Protein AF-A0A5E9AJZ8-F1 (afdb_monomer)

Mean predicted aligned error: 14.38 Å

Foldseek 3Di:
DVVVVVVVVVVCVVDVVVVVVVVVVVVVVVVLCVVVVVVVLVVLVVVLVVQLVVLVVQVVVDDPDVVNVVVSVVSVVVSVVPRQLLVVVVVLVVQLVVLPVPDDPQRSQQRHFDDDPVCNSCSRVDRCVPDDTDGHDRDDPPPPPPPVDPPDDDD

Radius of gyration: 25.78 Å; Cα contacts (8 Å, |Δi|>4): 78; chains: 1; bounding box: 56×66×60 Å

pLDDT: mean 74.75, std 10.13, range [48.97, 92.31]

Structure (mmCIF, N/CA/C/O backbone):
data_AF-A0A5E9AJZ8-F1
#
_entry.id   AF-A0A5E9AJZ8-F1
#
loop_
_atom_site.group_PDB
_atom_site.id
_atom_site.type_symbol
_atom_site.label_atom_id
_atom_site.label_alt_id
_atom_site.label_comp_id
_atom_site.label_asym_id
_atom_site.label_entity_id
_atom_site.label_seq_id
_atom_site.pdbx_PDB_ins_code
_atom_site.Cartn_x
_atom_site.Cartn_y
_atom_site.Cartn_z
_atom_site.occupancy
_atom_site.B_iso_or_equiv
_atom_site.auth_seq_id
_atom_site.auth_comp_id
_atom_site.auth_asym_id
_atom_site.auth_atom_id
_atom_site.pdbx_PDB_model_num
ATOM 1 N N . MET A 1 1 ? 2.459 9.858 -29.210 1.00 48.97 1 MET A N 1
ATOM 2 C CA . MET A 1 1 ? 3.413 8.727 -29.115 1.00 48.97 1 MET A CA 1
ATOM 3 C C . MET A 1 1 ? 4.423 8.663 -30.262 1.00 48.97 1 MET A C 1
ATOM 5 O O . ME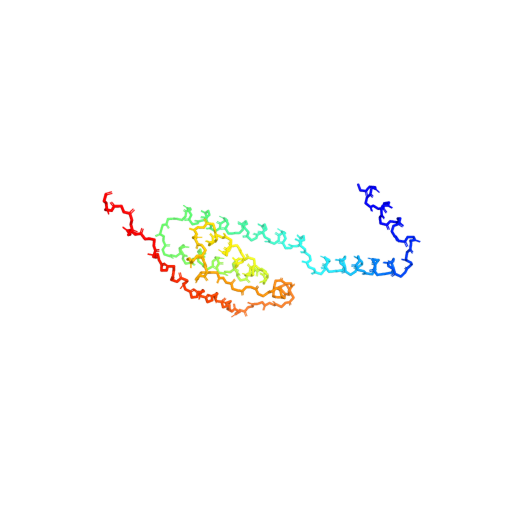T A 1 1 ? 5.521 8.197 -30.010 1.00 48.97 1 MET A O 1
ATOM 9 N N . PHE A 1 2 ? 4.128 9.174 -31.466 1.00 50.94 2 PHE A N 1
ATOM 10 C CA . PHE A 1 2 ? 5.022 9.042 -32.630 1.00 50.94 2 PHE A CA 1
ATOM 11 C C . PHE A 1 2 ? 6.423 9.666 -32.486 1.00 50.94 2 PHE A C 1
ATOM 13 O O . PHE A 1 2 ? 7.384 9.054 -32.942 1.00 50.94 2 PHE A O 1
ATOM 20 N N . LEU A 1 3 ? 6.563 10.808 -31.794 1.00 62.97 3 LEU A N 1
ATOM 21 C CA . LEU A 1 3 ? 7.865 11.477 -31.612 1.00 62.97 3 LEU A CA 1
ATOM 22 C C . LEU A 1 3 ? 8.868 10.667 -30.767 1.00 62.97 3 LEU A C 1
ATOM 24 O O . LEU A 1 3 ? 10.071 10.731 -31.005 1.00 62.97 3 LEU A O 1
ATOM 28 N N . GLY A 1 4 ? 8.382 9.904 -29.781 1.00 65.00 4 GLY A N 1
ATOM 29 C CA . GLY A 1 4 ? 9.244 9.107 -28.901 1.00 65.00 4 GLY A CA 1
ATOM 30 C C . GLY A 1 4 ? 9.782 7.859 -29.599 1.00 65.00 4 GLY A C 1
ATOM 31 O O . GLY A 1 4 ? 10.963 7.542 -29.495 1.00 65.00 4 GLY A O 1
ATOM 32 N N . THR A 1 5 ? 8.930 7.190 -30.378 1.00 70.12 5 THR A N 1
ATOM 33 C CA . THR A 1 5 ? 9.305 6.010 -31.170 1.00 70.12 5 THR A CA 1
ATOM 34 C C . THR A 1 5 ? 10.290 6.336 -32.290 1.00 70.12 5 THR A C 1
ATOM 36 O O . THR A 1 5 ? 11.209 5.556 -32.522 1.00 70.12 5 THR A O 1
ATOM 39 N N . SER A 1 6 ? 10.165 7.493 -32.953 1.00 71.25 6 SER A N 1
ATOM 40 C CA . SER A 1 6 ? 11.102 7.901 -34.010 1.00 71.25 6 SER A CA 1
ATOM 41 C C . SER A 1 6 ? 12.478 8.299 -33.464 1.00 71.25 6 SER A C 1
ATOM 43 O O . SER A 1 6 ? 13.490 7.975 -34.078 1.00 71.25 6 SER A O 1
ATOM 45 N N . ALA A 1 7 ? 12.536 8.947 -32.295 1.00 71.56 7 ALA A N 1
ATOM 46 C CA . ALA A 1 7 ? 13.800 9.294 -31.640 1.00 71.56 7 ALA A CA 1
ATOM 47 C C . ALA A 1 7 ? 14.554 8.046 -31.143 1.00 71.56 7 ALA A C 1
ATOM 49 O O . ALA A 1 7 ? 15.763 7.931 -31.343 1.00 71.56 7 ALA A O 1
ATOM 50 N N . ALA A 1 8 ? 13.832 7.078 -30.568 1.00 65.81 8 ALA A N 1
ATOM 51 C CA . ALA A 1 8 ? 14.406 5.797 -30.162 1.00 65.81 8 ALA A CA 1
ATOM 52 C C . ALA A 1 8 ? 14.927 4.993 -31.366 1.00 65.81 8 ALA A C 1
ATOM 54 O O . ALA A 1 8 ? 16.029 4.454 -31.307 1.00 65.81 8 ALA A O 1
ATOM 55 N N . ALA A 1 9 ? 14.180 4.965 -32.477 1.00 68.12 9 ALA A N 1
ATOM 56 C CA . ALA A 1 9 ? 14.606 4.307 -33.714 1.00 68.12 9 ALA A CA 1
ATOM 57 C C . ALA A 1 9 ? 15.863 4.956 -34.327 1.00 68.12 9 ALA A C 1
ATOM 59 O O . ALA A 1 9 ? 16.757 4.247 -34.789 1.00 68.12 9 ALA A O 1
ATOM 60 N N . ALA A 1 10 ? 15.968 6.289 -34.280 1.00 70.38 10 ALA A N 1
ATOM 61 C CA . ALA A 1 10 ? 17.146 7.013 -34.754 1.00 70.38 10 ALA A CA 1
ATOM 62 C C . ALA A 1 10 ? 18.396 6.703 -33.909 1.00 70.38 10 ALA A C 1
ATOM 64 O O . ALA A 1 10 ? 19.448 6.405 -34.471 1.00 70.38 10 ALA A O 1
ATOM 65 N N . MET A 1 11 ? 18.281 6.681 -32.575 1.00 65.94 11 MET A N 1
ATOM 66 C CA . MET A 1 11 ? 19.389 6.299 -31.684 1.00 65.94 11 MET A CA 1
ATOM 67 C C . MET A 1 11 ? 19.814 4.833 -31.851 1.00 65.94 11 MET A C 1
ATOM 69 O O . MET A 1 11 ? 21.006 4.536 -31.814 1.00 65.94 11 MET A O 1
ATOM 73 N N . LEU A 1 12 ? 18.860 3.926 -32.088 1.00 66.31 12 LEU A N 1
ATOM 74 C CA . LEU A 1 12 ? 19.132 2.504 -32.326 1.00 66.31 12 LEU A CA 1
ATOM 75 C C . LEU A 1 12 ? 19.982 2.253 -33.580 1.00 66.31 12 LEU A C 1
ATOM 77 O O . LEU A 1 12 ? 20.747 1.294 -33.621 1.00 66.31 12 LEU A O 1
ATOM 81 N N . SER A 1 13 ? 19.849 3.108 -34.597 1.00 67.94 13 SER A N 1
ATOM 82 C CA . SER A 1 13 ? 20.565 2.957 -35.870 1.00 67.94 13 SER A CA 1
ATOM 83 C C . SER A 1 13 ? 22.063 3.275 -35.785 1.00 67.94 13 SER A C 1
ATOM 85 O O . SER A 1 13 ? 22.824 2.846 -36.648 1.00 67.94 13 SER A O 1
ATOM 87 N N . TRP A 1 14 ? 22.494 4.007 -34.752 1.00 66.94 14 TRP A N 1
ATOM 88 C CA . TRP A 1 14 ? 23.885 4.440 -34.587 1.00 66.94 14 TRP A CA 1
ATOM 89 C C . TRP A 1 14 ? 24.749 3.453 -33.796 1.00 66.94 14 TRP A C 1
ATOM 91 O O . TRP A 1 14 ? 25.965 3.449 -33.967 1.00 66.94 14 TRP A O 1
ATOM 101 N N . VAL A 1 15 ? 24.151 2.611 -32.944 1.00 70.81 15 VAL A N 1
ATOM 102 C CA . VAL A 1 15 ? 24.878 1.619 -32.135 1.00 70.81 15 VAL A CA 1
ATOM 103 C C . VAL A 1 15 ? 24.045 0.329 -32.037 1.00 70.81 15 VAL A C 1
ATOM 105 O O . VAL A 1 15 ? 23.125 0.263 -31.217 1.00 70.81 15 VAL A O 1
ATOM 108 N N . PRO A 1 16 ? 24.359 -0.712 -32.835 1.00 68.38 16 PRO A N 1
ATOM 109 C CA . PRO A 1 16 ? 23.582 -1.955 -32.883 1.00 68.38 16 PRO A CA 1
ATOM 110 C C . PRO A 1 16 ? 23.479 -2.669 -31.528 1.00 68.38 16 PRO A C 1
ATOM 112 O O . PRO A 1 16 ? 22.429 -3.210 -31.188 1.00 68.38 16 PRO A O 1
ATOM 115 N N . ASP A 1 17 ? 24.531 -2.615 -30.709 1.00 73.69 17 ASP A N 1
ATOM 116 C CA . ASP A 1 17 ? 24.545 -3.246 -29.381 1.00 73.69 17 ASP A CA 1
ATOM 117 C C . ASP A 1 17 ? 23.587 -2.571 -28.389 1.00 73.69 17 ASP A C 1
ATOM 119 O O . ASP A 1 17 ? 23.022 -3.216 -27.502 1.00 73.69 17 ASP A O 1
ATOM 123 N N . LEU A 1 18 ? 23.343 -1.270 -28.559 1.00 73.19 18 LEU A N 1
ATOM 124 C CA . LEU A 1 18 ? 22.441 -0.495 -27.707 1.00 73.19 18 LEU A CA 1
ATOM 125 C C . LEU A 1 18 ? 20.977 -0.877 -27.975 1.00 73.19 18 LEU A C 1
ATOM 127 O O . LEU A 1 18 ? 20.157 -0.873 -27.055 1.00 73.19 18 LEU A O 1
ATOM 131 N N . ALA A 1 19 ? 20.668 -1.298 -29.207 1.00 73.38 19 ALA A N 1
ATOM 132 C CA . ALA A 1 19 ? 19.364 -1.828 -29.596 1.00 73.38 19 ALA A CA 1
ATOM 133 C C . ALA A 1 19 ? 18.987 -3.076 -28.797 1.00 73.38 19 ALA A C 1
ATOM 135 O O . ALA A 1 19 ? 17.889 -3.157 -28.246 1.00 73.38 19 ALA A O 1
ATOM 136 N N . VAL A 1 20 ? 19.914 -4.033 -28.701 1.00 78.38 20 VAL A N 1
ATOM 137 C CA . VAL A 1 20 ? 19.691 -5.300 -27.994 1.00 78.38 20 VAL A CA 1
ATOM 138 C C . VAL A 1 20 ? 19.461 -5.045 -26.506 1.00 78.38 20 VAL A C 1
ATOM 140 O O . VAL A 1 20 ? 18.537 -5.615 -25.920 1.00 78.38 20 VAL A O 1
ATOM 143 N N . TRP A 1 21 ? 20.232 -4.134 -25.906 1.00 79.62 21 TRP A N 1
ATOM 144 C CA . TRP A 1 21 ? 20.062 -3.743 -24.507 1.00 79.62 21 TRP A CA 1
ATOM 145 C C . TRP A 1 21 ? 18.735 -3.032 -24.237 1.00 79.62 21 TRP A C 1
ATOM 147 O O . TRP A 1 21 ? 18.059 -3.377 -23.271 1.00 79.62 21 TRP A O 1
ATOM 157 N N . LEU A 1 22 ? 18.321 -2.090 -25.088 1.00 79.50 22 LEU A N 1
ATOM 158 C CA . LEU A 1 22 ? 17.043 -1.382 -24.950 1.00 79.50 22 LEU A CA 1
ATOM 159 C C . LEU A 1 22 ? 15.844 -2.320 -25.094 1.00 79.50 22 LEU A C 1
ATOM 161 O O . LEU A 1 22 ? 14.925 -2.271 -24.276 1.00 79.50 22 LEU A O 1
ATOM 165 N N . VAL A 1 23 ? 15.862 -3.202 -26.097 1.00 81.31 23 VAL A N 1
ATOM 166 C CA . VAL A 1 23 ? 14.791 -4.185 -26.305 1.00 81.31 23 VAL A CA 1
ATOM 167 C C . VAL A 1 23 ? 14.716 -5.131 -25.110 1.00 81.31 23 VAL A C 1
ATOM 169 O O . VAL A 1 23 ? 13.639 -5.298 -24.538 1.00 81.31 23 VAL A O 1
ATOM 172 N N . SER A 1 24 ? 15.856 -5.660 -24.659 1.00 78.62 24 SER A N 1
ATOM 173 C CA . SER A 1 24 ? 15.919 -6.557 -23.498 1.00 78.62 24 SER A CA 1
ATOM 174 C C . SER A 1 24 ? 15.460 -5.870 -22.209 1.00 78.62 24 SER A C 1
ATOM 176 O O . SER A 1 24 ? 14.668 -6.436 -21.458 1.00 78.62 24 SER A O 1
ATOM 178 N N . ALA A 1 25 ? 15.885 -4.626 -21.968 1.00 82.06 25 ALA A N 1
ATOM 179 C CA . ALA A 1 25 ? 15.462 -3.839 -20.813 1.00 82.06 25 ALA A CA 1
ATOM 180 C C . ALA A 1 25 ? 13.958 -3.530 -20.848 1.00 82.06 25 ALA A C 1
ATOM 182 O O . ALA A 1 25 ? 13.287 -3.642 -19.824 1.00 82.06 25 ALA A O 1
ATOM 183 N N . SER A 1 26 ? 13.408 -3.193 -22.019 1.00 83.69 26 SER A N 1
ATOM 184 C CA . SER A 1 26 ? 11.974 -2.930 -22.178 1.00 83.69 26 SER A CA 1
ATOM 185 C C . SER A 1 26 ? 11.124 -4.191 -21.974 1.00 83.69 26 SER A C 1
ATOM 187 O O . SER A 1 26 ? 10.090 -4.131 -21.310 1.00 83.69 26 SER A O 1
ATOM 189 N N . ALA A 1 27 ? 11.592 -5.347 -22.458 1.00 84.69 27 ALA A N 1
ATOM 190 C CA . ALA A 1 27 ? 10.937 -6.634 -22.251 1.00 84.69 27 ALA A CA 1
ATOM 191 C C . ALA A 1 27 ? 10.965 -7.043 -20.771 1.00 84.69 27 ALA A C 1
ATOM 193 O O . ALA A 1 27 ? 9.931 -7.414 -20.217 1.00 84.69 27 ALA A O 1
ATOM 194 N N . LEU A 1 28 ? 12.115 -6.897 -20.100 1.00 79.94 28 LEU A N 1
ATOM 195 C CA . LEU A 1 28 ? 12.237 -7.132 -18.658 1.00 79.94 28 LEU A CA 1
ATOM 196 C C . LEU A 1 28 ? 11.352 -6.184 -17.844 1.00 79.94 28 LEU A C 1
ATOM 198 O O . LEU A 1 28 ? 10.696 -6.628 -16.904 1.00 79.94 28 LEU A O 1
ATOM 202 N N . ALA A 1 29 ? 11.276 -4.904 -18.218 1.00 80.94 29 ALA A N 1
ATOM 203 C CA . ALA A 1 29 ? 10.373 -3.947 -17.585 1.00 80.94 29 ALA A CA 1
ATOM 204 C C . ALA A 1 29 ? 8.899 -4.350 -17.766 1.00 80.94 29 ALA A C 1
ATOM 206 O O . ALA A 1 29 ? 8.122 -4.261 -16.817 1.00 80.94 29 ALA A O 1
ATOM 207 N N . GLY A 1 30 ? 8.522 -4.852 -18.946 1.00 77.75 30 GLY A N 1
ATOM 208 C CA . GLY A 1 30 ? 7.186 -5.388 -19.214 1.00 77.75 30 GLY A CA 1
ATOM 209 C C . GLY A 1 30 ? 6.846 -6.604 -18.348 1.00 77.75 30 GLY A C 1
ATOM 210 O O . GLY A 1 30 ? 5.779 -6.642 -17.739 1.00 77.75 30 GLY A O 1
ATOM 211 N N . VAL A 1 31 ? 7.769 -7.563 -18.223 1.00 78.75 31 VAL A N 1
ATOM 212 C CA . VAL A 1 31 ? 7.607 -8.729 -17.335 1.00 78.75 31 VAL A CA 1
ATOM 213 C C . VAL A 1 31 ? 7.506 -8.291 -15.874 1.00 78.75 31 VAL A C 1
ATOM 215 O O . VAL A 1 31 ? 6.638 -8.771 -15.150 1.00 78.75 31 VAL A O 1
ATOM 218 N N . LEU A 1 32 ? 8.340 -7.340 -15.442 1.00 75.44 32 LEU A N 1
ATOM 219 C CA . LEU A 1 32 ? 8.302 -6.806 -14.082 1.00 75.44 32 LEU A CA 1
ATOM 220 C C . LEU A 1 32 ? 6.965 -6.115 -13.781 1.00 75.44 32 LEU A C 1
ATOM 222 O O . LEU A 1 32 ? 6.404 -6.323 -12.709 1.00 75.44 32 LEU A O 1
ATOM 226 N N . LEU A 1 33 ? 6.425 -5.340 -14.727 1.00 75.88 33 LEU A N 1
ATOM 227 C CA . LEU A 1 33 ? 5.096 -4.730 -14.615 1.00 75.88 33 LEU A CA 1
ATOM 228 C C . LEU A 1 33 ? 3.986 -5.783 -14.517 1.00 75.88 33 LEU A C 1
ATOM 230 O O . LEU A 1 33 ? 3.043 -5.589 -13.752 1.00 75.88 33 LEU A O 1
ATOM 234 N N . LEU A 1 34 ? 4.116 -6.896 -15.246 1.00 73.50 34 LEU A N 1
ATOM 235 C CA . LEU A 1 34 ? 3.170 -8.011 -15.189 1.00 73.50 34 LEU A CA 1
ATOM 236 C C . LEU A 1 34 ? 3.198 -8.709 -13.819 1.00 73.50 34 LEU A C 1
ATOM 238 O O . LEU A 1 34 ? 2.151 -8.988 -13.248 1.00 73.50 34 LEU A O 1
ATOM 242 N N . VAL A 1 35 ? 4.396 -8.954 -13.278 1.00 72.88 35 VAL A N 1
ATOM 243 C CA . VAL A 1 35 ? 4.599 -9.595 -11.965 1.00 72.88 35 VAL A CA 1
ATOM 244 C C . VAL A 1 35 ? 4.145 -8.692 -10.819 1.00 72.88 35 VAL A C 1
ATOM 246 O O . VAL A 1 35 ? 3.593 -9.174 -9.833 1.00 72.88 35 VAL A O 1
ATOM 249 N N . MET A 1 36 ? 4.371 -7.383 -10.932 1.00 68.75 36 MET A N 1
ATOM 250 C CA . MET A 1 36 ? 3.975 -6.420 -9.904 1.00 68.75 36 MET A CA 1
ATOM 251 C C . MET A 1 36 ? 2.472 -6.111 -9.901 1.00 68.75 36 MET A C 1
ATOM 253 O O . MET A 1 36 ? 2.016 -5.506 -8.934 1.00 68.75 36 MET A O 1
ATOM 257 N N . ASP A 1 37 ? 1.741 -6.495 -10.957 1.00 74.00 37 ASP A N 1
ATOM 258 C CA . ASP A 1 37 ? 0.303 -6.281 -11.188 1.00 74.00 37 ASP A CA 1
ATOM 259 C C . ASP A 1 37 ? -0.296 -5.066 -10.439 1.00 74.00 37 ASP A C 1
ATOM 261 O O . ASP A 1 37 ? -1.126 -5.198 -9.527 1.00 74.00 37 ASP A O 1
ATOM 265 N N . PRO A 1 38 ? 0.109 -3.836 -10.809 1.00 64.44 38 PRO A N 1
ATOM 266 C CA . PRO A 1 38 ? -0.418 -2.632 -10.174 1.00 64.44 38 PRO A CA 1
ATOM 267 C C . PRO A 1 38 ? -1.931 -2.470 -10.401 1.00 64.44 38 PRO A C 1
ATOM 269 O O . PRO A 1 38 ? -2.609 -1.807 -9.610 1.00 64.44 38 PRO A O 1
ATOM 272 N N . ALA A 1 39 ? -2.479 -3.079 -11.460 1.00 66.56 39 ALA A N 1
ATOM 273 C CA . ALA A 1 39 ? -3.904 -3.043 -11.768 1.00 66.56 39 ALA A CA 1
ATOM 274 C C . ALA A 1 39 ? -4.719 -3.909 -10.792 1.00 66.56 39 ALA A C 1
ATOM 276 O O . ALA A 1 39 ? -5.772 -3.464 -10.320 1.00 66.56 39 ALA A O 1
ATOM 277 N N . GLY A 1 40 ? -4.215 -5.095 -10.440 1.00 67.50 40 GLY A N 1
ATOM 278 C CA . GLY A 1 40 ? -4.752 -5.933 -9.367 1.00 67.50 40 GLY A CA 1
ATOM 279 C C . GLY A 1 40 ? -4.730 -5.211 -8.020 1.00 67.50 40 GLY A C 1
ATOM 280 O O . GLY A 1 40 ? -5.774 -5.048 -7.385 1.00 67.50 40 GLY A O 1
ATOM 281 N N . ALA A 1 41 ? -3.582 -4.633 -7.649 1.00 67.50 41 ALA A N 1
ATOM 282 C CA . ALA A 1 41 ? -3.433 -3.892 -6.394 1.00 67.50 41 ALA A CA 1
ATOM 283 C C . ALA A 1 41 ? -4.413 -2.705 -6.268 1.00 67.50 41 ALA A C 1
ATOM 285 O O . ALA A 1 41 ? -4.948 -2.435 -5.189 1.00 67.50 41 ALA A O 1
ATOM 286 N N . ALA A 1 42 ? -4.696 -2.003 -7.371 1.00 68.94 42 ALA A N 1
ATOM 287 C CA . ALA A 1 42 ? -5.664 -0.908 -7.387 1.00 68.94 42 ALA A CA 1
ATOM 288 C C . ALA A 1 42 ? -7.113 -1.383 -7.162 1.00 68.94 42 ALA A C 1
ATOM 290 O O . ALA A 1 42 ? -7.896 -0.685 -6.507 1.00 68.94 42 ALA A O 1
ATOM 291 N N . ARG A 1 43 ? -7.483 -2.561 -7.684 1.00 75.06 43 ARG A N 1
ATOM 292 C CA . ARG A 1 43 ? -8.806 -3.169 -7.452 1.00 75.06 43 ARG A CA 1
ATOM 293 C C . ARG A 1 43 ? -8.964 -3.603 -6.000 1.00 75.06 43 ARG A C 1
ATOM 295 O O . ARG A 1 43 ? -9.966 -3.245 -5.376 1.00 75.06 43 ARG A O 1
ATOM 302 N N . ASP A 1 44 ? -7.949 -4.256 -5.447 1.00 76.88 44 ASP A N 1
ATOM 303 C CA . ASP A 1 44 ? -7.939 -4.679 -4.046 1.00 76.88 44 ASP A CA 1
ATOM 304 C C . ASP A 1 44 ? -8.031 -3.482 -3.099 1.00 76.88 44 ASP A C 1
ATOM 306 O O . ASP A 1 44 ? -8.777 -3.510 -2.119 1.00 76.88 44 ASP A O 1
ATOM 310 N N . HIS A 1 45 ? -7.367 -2.370 -3.434 1.00 77.12 45 HIS A N 1
ATOM 311 C CA . HIS A 1 45 ? -7.460 -1.141 -2.650 1.00 77.12 45 HIS A CA 1
ATOM 312 C C . HIS A 1 45 ? -8.887 -0.570 -2.617 1.00 77.12 45 HIS A C 1
ATOM 314 O O . HIS A 1 45 ? -9.365 -0.146 -1.561 1.00 77.12 45 HIS A O 1
ATOM 320 N N . ARG A 1 46 ? -9.602 -0.572 -3.753 1.00 80.56 46 ARG A N 1
ATOM 321 C CA . ARG A 1 46 ? -11.007 -0.124 -3.799 1.00 80.56 46 ARG A CA 1
ATOM 322 C C . ARG A 1 46 ? -11.913 -1.043 -2.984 1.00 80.56 46 ARG A C 1
ATOM 324 O O . ARG A 1 46 ? -12.753 -0.543 -2.235 1.00 80.56 46 ARG A O 1
ATOM 331 N N . ALA A 1 47 ? -11.721 -2.357 -3.096 1.00 85.12 47 ALA A N 1
ATOM 332 C CA . ALA A 1 47 ? -12.491 -3.341 -2.341 1.00 85.12 47 ALA A CA 1
ATOM 333 C C . ALA A 1 47 ? -12.276 -3.185 -0.826 1.00 85.12 47 ALA A C 1
ATOM 335 O O . ALA A 1 47 ? -13.245 -3.126 -0.065 1.00 85.12 47 ALA A O 1
ATOM 336 N N . LEU A 1 48 ? -11.022 -3.027 -0.389 1.00 84.38 48 LEU A N 1
ATOM 337 C CA . LEU A 1 48 ? -10.671 -2.824 1.016 1.00 84.38 48 LEU A CA 1
ATOM 338 C C . LEU A 1 48 ? -11.277 -1.527 1.568 1.00 84.38 48 LEU A C 1
ATOM 340 O O . LEU A 1 48 ? -11.877 -1.523 2.645 1.00 84.38 48 LEU A O 1
ATOM 344 N N . ARG A 1 49 ? -11.176 -0.429 0.807 1.00 84.00 49 ARG A N 1
ATOM 345 C CA . ARG A 1 49 ? -11.749 0.867 1.190 1.00 84.00 49 ARG A CA 1
ATOM 346 C C . ARG A 1 49 ? -13.267 0.794 1.328 1.00 84.00 49 ARG A C 1
ATOM 348 O O . ARG A 1 49 ? -13.801 1.335 2.290 1.00 84.00 49 ARG A O 1
ATOM 355 N N . SER A 1 50 ? -13.951 0.117 0.407 1.00 90.00 50 SER A N 1
ATOM 356 C CA . SER A 1 50 ? -15.405 -0.067 0.469 1.00 90.00 50 SER A CA 1
ATOM 357 C C . SER A 1 50 ? -15.829 -0.835 1.727 1.00 90.00 50 SER A C 1
ATOM 359 O O . SER A 1 50 ? -16.682 -0.351 2.469 1.00 90.00 50 SER A O 1
ATOM 361 N N . ARG A 1 51 ? -15.167 -1.962 2.036 1.00 89.00 51 ARG A N 1
ATOM 362 C CA . ARG A 1 51 ? -15.437 -2.749 3.255 1.00 89.00 51 ARG A CA 1
ATOM 363 C C . ARG A 1 51 ? -15.238 -1.927 4.529 1.00 89.00 51 ARG A C 1
ATOM 365 O O . ARG A 1 51 ? -16.056 -1.992 5.441 1.00 89.00 51 ARG A O 1
ATOM 372 N N . LEU A 1 52 ? -14.177 -1.122 4.586 1.00 88.12 52 LEU A N 1
ATOM 373 C CA . LEU A 1 52 ? -13.886 -0.288 5.752 1.00 88.12 52 LEU A CA 1
ATOM 374 C C . LEU A 1 52 ? -14.926 0.826 5.951 1.00 88.12 52 LEU A C 1
ATOM 376 O O . LEU A 1 52 ? -15.296 1.119 7.086 1.00 88.12 52 LEU A O 1
ATOM 380 N N . GLN A 1 53 ? -15.422 1.419 4.863 1.00 90.69 53 GLN A N 1
ATOM 381 C CA . GLN A 1 53 ? -16.491 2.418 4.938 1.00 90.69 53 GLN A CA 1
ATOM 382 C C . GLN A 1 53 ? -17.829 1.801 5.356 1.00 90.69 53 GLN A C 1
ATOM 384 O O . GLN A 1 53 ? -18.532 2.410 6.150 1.00 90.69 53 GLN A O 1
ATOM 389 N N . MET A 1 54 ? -18.149 0.576 4.920 1.00 92.31 54 MET A N 1
ATOM 390 C CA . MET A 1 54 ? -19.333 -0.140 5.418 1.00 92.31 54 MET A CA 1
ATOM 391 C C . MET A 1 54 ? -19.265 -0.384 6.930 1.00 92.31 54 MET A C 1
ATOM 393 O O . MET A 1 54 ? -20.259 -0.200 7.622 1.00 92.31 54 MET A O 1
ATOM 397 N N . ILE A 1 55 ? -18.093 -0.750 7.464 1.00 91.88 55 ILE A N 1
ATOM 398 C CA . ILE A 1 55 ? -17.918 -0.919 8.916 1.00 91.88 55 ILE A CA 1
ATOM 399 C C . ILE A 1 55 ? -18.109 0.415 9.653 1.00 91.88 55 ILE A C 1
ATOM 4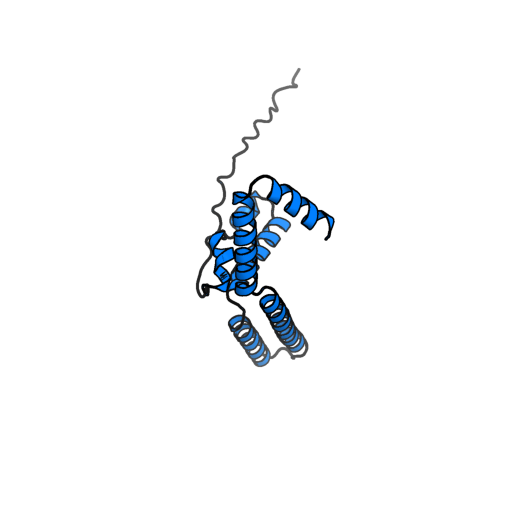01 O O . ILE A 1 55 ? -18.708 0.429 10.726 1.00 91.88 55 ILE A O 1
ATOM 405 N N . ARG A 1 56 ? -17.618 1.530 9.091 1.00 89.88 56 ARG A N 1
ATOM 406 C CA . ARG A 1 56 ? -17.821 2.873 9.662 1.00 89.88 56 ARG A CA 1
ATOM 407 C C . ARG A 1 56 ? -19.282 3.305 9.641 1.00 89.88 56 ARG A C 1
ATOM 409 O O . ARG A 1 56 ? -19.766 3.746 10.670 1.00 89.88 56 ARG A O 1
ATOM 416 N N . ALA A 1 57 ? -19.968 3.129 8.515 1.00 91.31 57 ALA A N 1
ATOM 417 C CA . ALA A 1 57 ? -21.396 3.413 8.418 1.00 91.31 57 ALA A CA 1
ATOM 418 C C . ALA A 1 57 ? -22.186 2.584 9.442 1.00 91.31 57 ALA A C 1
ATOM 420 O O . ALA A 1 57 ? -22.979 3.131 10.194 1.00 91.31 57 ALA A O 1
ATOM 421 N N . GLY A 1 58 ? -21.870 1.289 9.574 1.00 89.12 58 GLY A N 1
ATOM 422 C CA . GLY A 1 58 ? -22.474 0.445 10.605 1.00 89.12 58 GLY A CA 1
ATOM 423 C C . GLY A 1 58 ? -22.222 0.967 12.023 1.00 89.12 58 GLY A C 1
ATOM 424 O O . GLY A 1 58 ? -23.140 0.989 12.830 1.00 89.12 58 GLY A O 1
ATOM 425 N N . LEU A 1 59 ? -21.006 1.431 12.332 1.00 89.06 59 LEU A N 1
ATOM 426 C CA . LEU A 1 59 ? -20.693 2.060 13.625 1.00 89.06 59 LEU A CA 1
ATOM 427 C C . LEU A 1 59 ? -21.530 3.313 13.910 1.00 89.06 59 LEU A C 1
ATOM 429 O O . LEU A 1 59 ? -21.855 3.538 15.069 1.00 89.06 59 LEU A O 1
ATOM 433 N N . GLU A 1 60 ? -21.872 4.101 12.890 1.00 89.06 60 GLU A N 1
ATOM 434 C CA . GLU A 1 60 ? -22.745 5.275 13.035 1.00 89.06 60 GLU A CA 1
ATOM 435 C C . GLU A 1 60 ? -24.226 4.890 13.206 1.00 89.06 60 GLU A C 1
ATOM 437 O O . GLU A 1 60 ? -24.978 5.618 13.849 1.00 89.06 60 GLU A O 1
ATOM 442 N N . GLU A 1 61 ? -24.646 3.737 12.675 1.00 87.50 61 GLU A N 1
ATOM 443 C CA . GLU A 1 61 ? -26.012 3.211 12.814 1.00 87.50 61 GLU A CA 1
ATOM 444 C C . GLU A 1 61 ? -26.264 2.514 14.163 1.00 87.50 61 GLU A C 1
ATOM 446 O O . GLU A 1 61 ? -27.401 2.475 14.642 1.00 87.50 61 GLU A O 1
ATOM 451 N N . TYR A 1 62 ? -25.232 1.937 14.788 1.00 85.69 62 TYR A N 1
ATOM 452 C CA . TYR A 1 62 ? -25.397 1.223 16.052 1.00 85.69 62 TYR A CA 1
ATOM 453 C C . TYR A 1 62 ? -25.620 2.179 17.227 1.00 85.69 62 TYR A C 1
ATOM 455 O O . TYR A 1 62 ? -24.860 3.109 17.472 1.00 85.69 62 TYR A O 1
ATOM 463 N N . THR A 1 63 ? -26.615 1.858 18.048 1.00 75.50 63 THR A N 1
ATOM 464 C CA . THR A 1 63 ? -26.741 2.407 19.400 1.00 75.50 63 THR A CA 1
ATOM 465 C C . THR A 1 63 ? -25.657 1.790 20.285 1.00 75.50 63 THR A C 1
ATOM 467 O O . THR A 1 63 ? -25.393 0.589 20.181 1.00 75.50 63 THR A O 1
ATOM 470 N N . ASP A 1 64 ? -25.020 2.622 21.112 1.00 77.06 64 ASP A N 1
ATOM 471 C CA . ASP A 1 64 ? -23.721 2.450 21.792 1.00 77.06 64 ASP A CA 1
ATOM 472 C C . ASP A 1 64 ? -23.631 1.223 22.735 1.00 77.06 64 ASP A C 1
ATOM 474 O O . ASP A 1 64 ? -23.555 1.315 23.958 1.00 77.06 64 ASP A O 1
ATOM 478 N N . THR A 1 65 ? -23.705 0.028 22.152 1.00 87.25 65 THR A N 1
ATOM 479 C CA . THR A 1 65 ? -23.767 -1.259 22.847 1.00 87.25 65 THR A CA 1
ATOM 480 C C . THR A 1 65 ? -22.399 -1.928 22.765 1.00 87.25 65 THR A C 1
ATOM 482 O O . THR A 1 65 ? -21.810 -2.038 21.693 1.00 87.25 65 THR A O 1
ATOM 485 N N . GLU A 1 66 ? -21.879 -2.457 23.873 1.00 89.44 66 GLU A N 1
ATOM 486 C CA . GLU A 1 66 ? -20.542 -3.077 23.886 1.00 89.44 66 GLU A CA 1
ATOM 487 C C . GLU A 1 66 ? -20.399 -4.213 22.846 1.00 89.44 66 GLU A C 1
ATOM 489 O O . GLU A 1 66 ? -19.338 -4.416 22.247 1.00 89.44 66 GLU A O 1
ATOM 494 N N . GLU A 1 67 ? -21.487 -4.937 22.573 1.00 90.62 67 GLU A N 1
ATOM 495 C CA . GLU A 1 67 ? -21.500 -6.009 21.582 1.00 90.62 67 GLU A CA 1
ATOM 496 C C . GLU A 1 67 ? -21.313 -5.500 20.140 1.00 90.62 67 GLU A C 1
ATOM 498 O O . GLU A 1 67 ? -20.591 -6.130 19.357 1.00 90.62 67 GLU A O 1
ATOM 503 N N . SER A 1 68 ? -21.888 -4.344 19.783 1.00 87.00 68 SER A N 1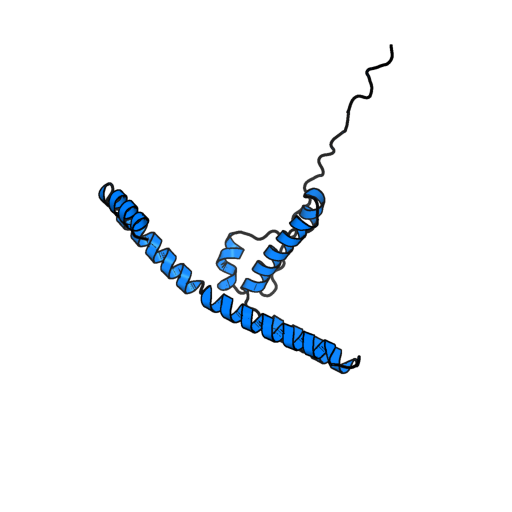
ATOM 504 C CA . SER A 1 68 ? -21.724 -3.757 18.446 1.00 87.00 68 SER A CA 1
ATOM 505 C C . SER A 1 68 ? -20.290 -3.267 18.236 1.00 87.00 68 SER A C 1
ATOM 507 O O . SER A 1 68 ? -19.691 -3.552 17.194 1.00 87.00 68 SER A O 1
ATOM 509 N N . LEU A 1 69 ? -19.673 -2.673 19.264 1.00 87.62 69 LEU A N 1
ATOM 510 C CA . LEU A 1 69 ? -18.254 -2.297 19.255 1.00 87.62 69 LEU A CA 1
ATOM 511 C C . LEU A 1 69 ? -17.334 -3.511 19.070 1.00 87.62 69 LEU A C 1
ATOM 513 O O . LEU A 1 69 ? -16.395 -3.471 18.267 1.00 87.62 69 LEU A O 1
ATOM 517 N N . ARG A 1 70 ? -17.605 -4.621 19.769 1.00 89.69 70 ARG A N 1
ATOM 518 C CA . ARG A 1 70 ? -16.834 -5.867 19.611 1.00 89.69 70 ARG A CA 1
ATOM 519 C C . ARG A 1 70 ? -16.954 -6.431 18.196 1.00 89.69 70 ARG A C 1
ATOM 521 O O . ARG A 1 70 ? -15.934 -6.809 17.612 1.00 89.69 70 ARG A O 1
ATOM 528 N N . ARG A 1 71 ? -18.161 -6.450 17.616 1.00 89.50 71 ARG A N 1
ATOM 529 C CA . ARG A 1 71 ? -18.383 -6.901 16.229 1.00 89.50 71 ARG A CA 1
ATOM 530 C C . ARG A 1 71 ? -17.671 -6.004 15.219 1.00 89.50 71 ARG A C 1
ATOM 532 O O . ARG A 1 71 ? -16.984 -6.523 14.340 1.00 89.50 71 ARG A O 1
ATOM 539 N N . ALA A 1 72 ? -17.760 -4.684 15.375 1.00 88.56 72 ALA A N 1
ATOM 540 C CA . ALA A 1 72 ? -17.067 -3.733 14.511 1.00 88.56 72 ALA A CA 1
ATOM 541 C C . ALA A 1 72 ? -15.543 -3.920 14.576 1.00 88.56 72 ALA A C 1
ATOM 543 O O . ALA A 1 72 ? -14.881 -4.032 13.542 1.00 88.56 72 ALA A O 1
ATOM 544 N N . ARG A 1 73 ? -14.980 -4.063 15.784 1.00 89.00 73 ARG A N 1
ATOM 545 C CA . ARG A 1 73 ? -13.545 -4.325 15.979 1.00 89.00 73 ARG A CA 1
ATOM 546 C C . ARG A 1 73 ? -13.108 -5.637 15.326 1.00 89.00 73 ARG A C 1
ATOM 548 O O . ARG A 1 73 ? -12.084 -5.662 14.644 1.00 89.00 73 ARG A O 1
ATOM 555 N N . ALA A 1 74 ? -13.883 -6.709 15.489 1.00 90.88 74 ALA A N 1
ATOM 556 C CA . ALA A 1 74 ? -13.616 -7.981 14.821 1.00 90.88 74 ALA A CA 1
ATOM 557 C C . ALA A 1 74 ? -13.655 -7.841 13.287 1.00 90.88 74 ALA A C 1
ATOM 559 O O . ALA A 1 74 ? -12.792 -8.389 12.599 1.00 90.88 74 ALA A O 1
ATOM 560 N N . GLY A 1 75 ? -14.604 -7.066 12.751 1.00 90.25 75 GLY A N 1
ATOM 561 C CA . GLY A 1 75 ? -14.712 -6.760 11.323 1.00 90.25 75 GLY A CA 1
ATOM 562 C C . GLY A 1 75 ? -13.491 -6.022 10.772 1.00 90.25 75 GLY A C 1
ATOM 563 O O . GLY A 1 75 ? -12.963 -6.401 9.723 1.00 90.25 75 GLY A O 1
ATOM 564 N N . VAL A 1 76 ? -12.985 -5.025 11.506 1.00 89.56 76 VAL A N 1
ATOM 565 C CA . VAL A 1 76 ? -11.748 -4.313 11.142 1.00 89.56 76 VAL A CA 1
ATOM 566 C C . VAL A 1 76 ? -10.559 -5.268 11.127 1.00 89.56 76 VAL A C 1
ATOM 568 O O . VAL A 1 76 ? -9.808 -5.278 10.158 1.00 89.56 76 VAL A O 1
ATOM 571 N N . ILE A 1 77 ? -10.395 -6.104 12.158 1.00 87.00 77 ILE A N 1
ATOM 572 C CA . ILE A 1 77 ? -9.269 -7.048 12.239 1.00 87.00 77 ILE A CA 1
ATOM 573 C C . ILE A 1 77 ? -9.288 -8.032 11.064 1.00 87.00 77 ILE A C 1
ATOM 575 O O . ILE A 1 77 ? -8.251 -8.237 10.439 1.00 87.00 77 ILE A O 1
ATOM 579 N N . ARG A 1 78 ? -10.455 -8.601 10.729 1.00 87.12 78 ARG A N 1
ATOM 580 C CA . ARG A 1 78 ? -10.609 -9.516 9.584 1.00 87.12 78 ARG A CA 1
ATOM 581 C C . ARG A 1 78 ? -10.285 -8.823 8.262 1.00 87.12 78 ARG A C 1
ATOM 583 O O . ARG A 1 78 ? -9.476 -9.324 7.494 1.00 87.12 78 ARG A O 1
ATOM 590 N N . THR A 1 79 ? -10.831 -7.627 8.047 1.00 85.81 79 THR A N 1
ATOM 591 C CA . THR A 1 79 ? -10.566 -6.840 6.832 1.00 85.81 79 THR A CA 1
ATOM 592 C C . THR A 1 79 ? -9.082 -6.482 6.708 1.00 85.81 79 THR A C 1
ATOM 594 O O . THR A 1 79 ? -8.510 -6.565 5.628 1.00 85.81 79 THR A O 1
ATOM 597 N N . CYS A 1 80 ? -8.425 -6.135 7.816 1.00 80.50 80 CYS A N 1
ATOM 598 C CA . CYS A 1 80 ? -6.987 -5.872 7.846 1.00 80.50 80 CYS A CA 1
ATOM 599 C C . CYS A 1 80 ? -6.133 -7.136 7.656 1.00 80.50 80 CYS A C 1
ATOM 601 O O . CYS A 1 80 ? -5.004 -7.023 7.182 1.00 80.50 80 CYS A O 1
ATOM 603 N N . ALA A 1 81 ? -6.628 -8.321 8.024 1.00 81.19 81 ALA A N 1
ATOM 604 C CA . ALA A 1 81 ? -5.930 -9.587 7.797 1.00 81.19 81 ALA A CA 1
ATOM 605 C C . ALA A 1 81 ? -5.883 -9.966 6.306 1.00 81.19 81 ALA A C 1
ATOM 607 O O . ALA A 1 81 ? -4.892 -10.552 5.862 1.00 81.19 81 ALA A O 1
ATOM 608 N N . ASP A 1 82 ? -6.910 -9.561 5.553 1.00 79.88 82 ASP A N 1
ATOM 609 C CA . ASP A 1 82 ? -7.016 -9.721 4.098 1.00 79.88 82 ASP A CA 1
ATOM 610 C C . ASP A 1 82 ? -6.215 -8.666 3.313 1.00 79.88 82 ASP A C 1
ATOM 612 O O . ASP A 1 82 ? -6.114 -8.748 2.089 1.00 79.88 82 ASP A O 1
ATOM 616 N N . ALA A 1 83 ? -5.648 -7.653 3.981 1.00 70.75 83 ALA A N 1
ATOM 617 C CA . ALA A 1 83 ? -4.906 -6.602 3.297 1.00 70.75 83 ALA A CA 1
ATOM 618 C C . ALA A 1 83 ? -3.628 -7.164 2.635 1.00 70.75 83 ALA A C 1
ATOM 620 O O . ALA A 1 83 ? -2.895 -7.941 3.263 1.00 70.75 83 ALA A O 1
ATOM 621 N N . PRO A 1 84 ? -3.307 -6.748 1.394 1.00 68.50 84 PRO A N 1
ATOM 622 C CA . PRO A 1 84 ? -2.128 -7.238 0.693 1.00 68.50 84 PRO A CA 1
ATOM 623 C C . PRO A 1 84 ? -0.837 -6.879 1.455 1.00 68.50 84 PRO A C 1
ATOM 625 O O . PRO A 1 84 ? -0.759 -5.817 2.080 1.00 68.50 84 PRO A O 1
ATOM 628 N N . PRO A 1 85 ? 0.211 -7.722 1.407 1.00 64.31 85 PRO A N 1
ATOM 629 C CA . PRO A 1 85 ? 1.441 -7.529 2.185 1.00 64.31 85 PRO A CA 1
ATOM 630 C C . PRO A 1 85 ? 2.147 -6.193 1.895 1.00 64.31 85 PRO A C 1
ATOM 632 O O . PRO A 1 85 ? 2.704 -5.583 2.813 1.00 64.31 85 PRO A O 1
ATOM 635 N N . GLY A 1 86 ? 2.038 -5.684 0.662 1.00 66.00 86 GLY A N 1
ATOM 636 C CA . GLY A 1 86 ? 2.543 -4.365 0.270 1.00 66.00 86 GLY A CA 1
ATOM 637 C C . GLY A 1 86 ? 1.873 -3.185 0.986 1.00 66.00 86 GLY A C 1
ATOM 638 O O . GLY A 1 86 ? 2.465 -2.109 1.094 1.00 66.00 86 GLY A O 1
ATOM 639 N N . TYR A 1 87 ? 0.681 -3.380 1.559 1.00 69.94 87 TYR A N 1
ATOM 640 C CA . TYR A 1 87 ? -0.089 -2.319 2.210 1.00 69.94 87 TYR A CA 1
ATOM 641 C C . TYR A 1 87 ? 0.633 -1.726 3.428 1.00 69.94 87 TYR A C 1
ATOM 643 O O . TYR A 1 87 ? 0.523 -0.531 3.685 1.00 69.94 87 TYR A O 1
ATOM 651 N N . ARG A 1 88 ? 1.442 -2.518 4.148 1.00 68.69 88 ARG A N 1
ATOM 652 C CA . ARG A 1 88 ? 2.225 -2.020 5.295 1.00 68.69 88 ARG A CA 1
ATOM 653 C C . ARG A 1 88 ? 3.350 -1.075 4.889 1.00 68.69 88 ARG A C 1
ATOM 655 O O . ARG A 1 88 ? 3.573 -0.076 5.568 1.00 68.69 88 ARG A O 1
ATOM 662 N N . ALA A 1 89 ? 4.051 -1.381 3.799 1.00 71.31 89 ALA A N 1
ATOM 663 C CA . ALA A 1 89 ? 5.094 -0.503 3.281 1.00 71.31 89 ALA A CA 1
ATOM 664 C C . ALA A 1 89 ? 4.477 0.803 2.760 1.00 71.31 89 ALA A C 1
ATOM 666 O O . ALA A 1 89 ? 4.940 1.882 3.119 1.00 71.31 89 ALA A O 1
ATOM 667 N N . ALA A 1 90 ? 3.373 0.711 2.012 1.00 71.62 90 ALA A N 1
ATOM 668 C CA . ALA A 1 90 ? 2.627 1.879 1.551 1.00 71.62 90 ALA A CA 1
ATOM 669 C C . ALA A 1 90 ? 2.112 2.741 2.718 1.00 71.62 90 ALA A C 1
ATOM 671 O O . ALA A 1 90 ? 2.226 3.964 2.682 1.00 71.62 90 ALA A O 1
ATOM 672 N N . GLN A 1 91 ? 1.612 2.115 3.787 1.00 74.94 91 GLN A N 1
ATOM 673 C CA . GLN A 1 91 ? 1.170 2.819 4.989 1.00 74.94 91 GLN A CA 1
ATOM 674 C C . GLN A 1 91 ? 2.329 3.515 5.711 1.00 74.94 91 GLN A C 1
ATOM 676 O O . GLN A 1 91 ? 2.159 4.641 6.168 1.00 74.94 91 GLN A O 1
ATOM 681 N N . ALA A 1 92 ? 3.508 2.891 5.783 1.00 77.12 92 ALA A N 1
ATOM 682 C CA . ALA A 1 92 ? 4.697 3.516 6.359 1.00 77.12 92 ALA A CA 1
ATOM 683 C C . ALA A 1 92 ? 5.177 4.720 5.524 1.00 77.12 92 ALA A C 1
ATOM 685 O O . ALA A 1 92 ? 5.538 5.745 6.095 1.00 77.12 92 ALA A O 1
ATOM 686 N N . ILE A 1 93 ? 5.111 4.640 4.188 1.00 78.19 93 ILE A N 1
ATOM 687 C CA . ILE A 1 93 ? 5.407 5.777 3.296 1.00 78.19 93 ILE A CA 1
ATOM 688 C C . ILE A 1 93 ? 4.401 6.908 3.528 1.00 78.19 93 ILE A C 1
ATOM 690 O O . ILE A 1 93 ? 4.793 8.055 3.725 1.00 78.19 93 ILE A O 1
ATOM 694 N N . ALA A 1 94 ? 3.104 6.591 3.548 1.00 79.19 94 ALA A N 1
ATOM 695 C CA . ALA A 1 94 ? 2.055 7.576 3.791 1.00 79.19 94 ALA A CA 1
ATOM 696 C C . ALA A 1 94 ? 2.192 8.231 5.174 1.00 79.19 94 ALA A C 1
ATOM 698 O O . ALA A 1 94 ? 2.012 9.439 5.301 1.00 79.19 94 ALA A O 1
ATOM 699 N N . PHE A 1 95 ? 2.558 7.452 6.195 1.00 81.44 95 PHE A N 1
ATOM 700 C CA . PHE A 1 95 ? 2.833 7.963 7.533 1.00 81.44 95 PHE A CA 1
ATOM 701 C C . PHE A 1 95 ? 4.026 8.919 7.539 1.00 81.44 95 PHE A C 1
ATOM 703 O O . PHE A 1 95 ? 3.911 10.015 8.073 1.00 81.44 95 PHE A O 1
ATOM 710 N N . ASN A 1 96 ? 5.139 8.551 6.897 1.00 83.50 96 ASN A N 1
ATOM 711 C CA . ASN A 1 96 ? 6.295 9.438 6.771 1.00 83.50 96 ASN A CA 1
ATOM 712 C C . ASN A 1 96 ? 5.923 10.745 6.057 1.00 83.50 96 ASN A C 1
ATOM 714 O O . ASN A 1 96 ? 6.315 11.813 6.508 1.00 83.50 96 ASN A O 1
ATOM 718 N N . ASN A 1 97 ? 5.117 10.680 4.993 1.00 81.94 97 ASN A N 1
ATOM 719 C CA . ASN A 1 97 ? 4.646 11.875 4.290 1.00 81.94 97 ASN A CA 1
ATOM 720 C C . ASN A 1 97 ? 3.763 12.763 5.176 1.00 81.94 97 ASN A C 1
ATOM 722 O O . ASN A 1 97 ? 3.901 13.981 5.140 1.00 81.94 97 ASN A O 1
ATOM 726 N N . ALA A 1 98 ? 2.884 12.170 5.989 1.00 83.00 98 ALA A N 1
ATOM 727 C CA . ALA A 1 98 ? 2.081 12.921 6.948 1.00 83.00 98 ALA A CA 1
ATOM 728 C C . ALA A 1 98 ? 2.965 13.579 8.018 1.00 83.00 98 ALA A C 1
ATOM 730 O O . ALA A 1 98 ? 2.818 14.766 8.284 1.00 83.00 98 ALA A O 1
ATOM 731 N N . VAL A 1 99 ? 3.927 12.842 8.580 1.00 84.56 99 VAL A N 1
ATOM 732 C CA . VAL A 1 99 ? 4.898 13.379 9.545 1.00 84.56 99 VAL A CA 1
ATOM 733 C C . VAL A 1 99 ? 5.654 14.573 8.957 1.00 84.56 99 VAL A C 1
ATOM 735 O O . VAL A 1 99 ? 5.800 15.584 9.631 1.00 84.56 99 VAL A O 1
ATOM 738 N N . ASN A 1 100 ? 6.047 14.503 7.686 1.00 84.25 100 ASN A N 1
ATOM 739 C CA . ASN A 1 100 ? 6.750 15.592 6.997 1.00 84.25 100 ASN A CA 1
ATOM 740 C C . ASN A 1 100 ? 5.888 16.825 6.753 1.00 84.25 100 ASN A C 1
ATOM 742 O O . ASN A 1 100 ? 6.416 17.918 6.611 1.00 84.25 100 ASN A O 1
ATOM 746 N N . ALA A 1 101 ? 4.574 16.640 6.646 1.00 83.25 101 ALA A N 1
ATOM 747 C CA . ALA A 1 101 ? 3.641 17.740 6.462 1.00 83.25 101 ALA A CA 1
ATOM 748 C C . ALA A 1 101 ? 3.291 18.432 7.789 1.00 83.25 101 ALA A C 1
ATOM 750 O O . ALA A 1 101 ? 2.966 19.615 7.784 1.00 83.25 101 ALA A O 1
ATOM 751 N N . PHE A 1 102 ? 3.324 17.699 8.907 1.00 84.00 102 PHE A N 1
ATOM 752 C CA . PHE A 1 102 ? 2.903 18.204 10.218 1.00 84.00 102 PHE A CA 1
ATOM 753 C C . PHE A 1 102 ? 4.047 18.686 11.113 1.00 84.00 102 PHE A C 1
ATOM 755 O O . PHE A 1 102 ? 3.799 19.500 12.000 1.00 84.00 102 PHE A O 1
ATOM 762 N N . TYR A 1 103 ? 5.267 18.183 10.925 1.00 82.50 103 TYR A N 1
ATOM 763 C CA . TYR A 1 103 ? 6.394 18.465 11.810 1.00 82.50 103 TYR A CA 1
ATOM 764 C C . TYR A 1 103 ? 7.562 19.093 11.056 1.00 82.50 103 TYR A C 1
ATOM 766 O O . TYR A 1 103 ? 7.863 18.707 9.928 1.00 82.50 103 TYR A O 1
ATOM 774 N N . ASP A 1 104 ? 8.265 20.002 11.732 1.00 83.31 104 ASP A N 1
ATOM 775 C CA . ASP A 1 104 ? 9.575 20.483 11.295 1.00 83.31 104 ASP A CA 1
ATOM 776 C C . ASP A 1 104 ? 10.587 19.331 11.233 1.00 83.31 104 ASP A C 1
ATOM 778 O O . ASP A 1 104 ? 10.477 18.351 11.974 1.00 83.31 104 ASP A O 1
ATOM 782 N N . GLU A 1 105 ? 11.607 19.452 10.379 1.00 78.62 105 GLU A N 1
ATOM 783 C CA . GLU A 1 105 ? 12.536 18.353 10.054 1.00 78.62 105 GLU A CA 1
ATOM 784 C C . GLU A 1 105 ? 13.221 17.752 11.304 1.00 78.62 105 GLU A C 1
ATOM 786 O O . GLU A 1 105 ? 13.442 16.539 11.390 1.00 78.62 105 GLU A O 1
ATOM 791 N N . SER A 1 106 ? 13.476 18.576 12.327 1.00 74.94 106 SER A N 1
ATOM 792 C CA . SER A 1 106 ? 14.050 18.146 13.608 1.00 74.94 106 SER A CA 1
ATOM 793 C C . SER A 1 106 ? 13.121 17.209 14.397 1.00 74.94 106 SER A C 1
ATOM 795 O O . SER A 1 106 ? 13.582 16.202 14.938 1.00 74.94 106 SER A O 1
ATOM 797 N N . ALA A 1 107 ? 11.814 17.483 14.412 1.00 74.94 107 ALA A N 1
ATOM 798 C CA . ALA A 1 107 ? 10.798 16.661 15.069 1.00 74.94 107 ALA A CA 1
ATOM 799 C C . ALA A 1 107 ? 10.339 15.486 14.184 1.00 74.94 107 ALA A C 1
ATOM 801 O O . ALA A 1 107 ? 10.110 14.381 14.681 1.00 74.94 107 ALA A O 1
ATOM 802 N N . ALA A 1 108 ? 10.282 15.682 12.864 1.00 75.31 108 ALA A N 1
ATOM 803 C CA . ALA A 1 108 ? 9.891 14.667 11.889 1.00 75.31 108 ALA A CA 1
ATOM 804 C C . ALA A 1 108 ? 10.843 13.456 11.885 1.00 75.31 108 ALA A C 1
ATOM 806 O O . ALA A 1 108 ? 10.393 12.306 11.818 1.00 75.31 108 ALA A O 1
ATOM 807 N N . SER A 1 109 ? 12.152 13.697 12.027 1.00 75.06 109 SER A N 1
ATOM 808 C CA . SER A 1 109 ? 13.182 12.644 12.054 1.00 75.06 109 SER A CA 1
ATOM 809 C C . SER A 1 109 ? 12.979 11.609 13.172 1.00 75.06 109 SER A C 1
ATOM 811 O O . SER A 1 109 ? 13.304 10.437 13.005 1.00 75.06 109 SER A O 1
ATOM 813 N N . GLN A 1 110 ? 12.360 11.999 14.292 1.00 76.88 110 GLN A N 1
ATOM 814 C CA . GLN A 1 110 ? 12.088 11.100 15.420 1.00 76.88 110 GLN A CA 1
ATOM 815 C C . GLN A 1 110 ? 10.932 10.131 15.150 1.00 76.88 110 GLN A C 1
ATOM 817 O O . GLN A 1 110 ? 10.734 9.155 15.883 1.00 76.88 110 GLN A O 1
ATOM 822 N N . HIS A 1 111 ? 10.083 10.453 14.176 1.00 76.00 111 HIS A N 1
ATOM 823 C CA . HIS A 1 111 ? 8.837 9.740 13.911 1.00 76.00 111 HIS A CA 1
ATOM 824 C C . HIS A 1 111 ? 8.874 8.995 12.571 1.00 76.00 111 HIS A C 1
ATOM 826 O O . HIS A 1 111 ? 8.112 8.043 12.404 1.00 76.00 111 HIS A O 1
ATOM 832 N N . ARG A 1 112 ? 9.786 9.341 11.651 1.00 77.88 112 ARG A N 1
ATOM 833 C CA . ARG A 1 112 ? 9.961 8.640 10.370 1.00 77.88 112 ARG A CA 1
ATOM 834 C C . ARG A 1 112 ? 10.401 7.184 10.546 1.00 77.88 112 ARG A C 1
ATOM 836 O O . ARG A 1 112 ? 11.268 6.838 11.351 1.00 77.88 112 ARG A O 1
ATOM 843 N N . TYR A 1 113 ? 9.826 6.319 9.719 1.00 81.81 113 TYR A N 1
ATOM 844 C CA . TYR A 1 113 ? 10.253 4.934 9.548 1.00 81.81 113 TYR A CA 1
ATOM 845 C C . TYR A 1 113 ? 11.283 4.816 8.428 1.00 81.81 113 TYR A C 1
ATOM 847 O O . TYR A 1 113 ? 11.061 5.312 7.323 1.00 81.81 113 TYR A O 1
ATOM 855 N N . LYS A 1 114 ? 12.359 4.058 8.663 1.00 80.56 114 LYS A N 1
ATOM 856 C CA . LYS A 1 114 ? 13.336 3.749 7.616 1.00 80.56 114 LYS A CA 1
ATOM 857 C C . LYS A 1 114 ? 12.838 2.596 6.746 1.00 80.56 114 LYS A C 1
ATOM 859 O O . LYS A 1 114 ? 12.834 1.430 7.158 1.00 80.56 114 LYS A O 1
ATOM 864 N N . ILE A 1 115 ? 12.443 2.913 5.517 1.00 75.25 115 ILE A N 1
ATOM 865 C CA . ILE A 1 115 ? 12.004 1.927 4.525 1.00 75.25 115 ILE A CA 1
ATOM 866 C C . ILE A 1 115 ? 13.164 1.686 3.563 1.00 75.25 115 ILE A C 1
ATOM 868 O O . ILE A 1 115 ? 13.581 2.577 2.832 1.00 75.25 115 ILE A O 1
ATOM 872 N N . GLY A 1 116 ? 13.726 0.476 3.582 1.00 77.44 116 GLY A N 1
ATOM 873 C CA . GLY A 1 116 ? 14.784 0.112 2.640 1.00 77.44 116 GLY A CA 1
ATOM 874 C C . GLY A 1 116 ? 14.250 0.058 1.208 1.00 77.44 116 GLY A C 1
A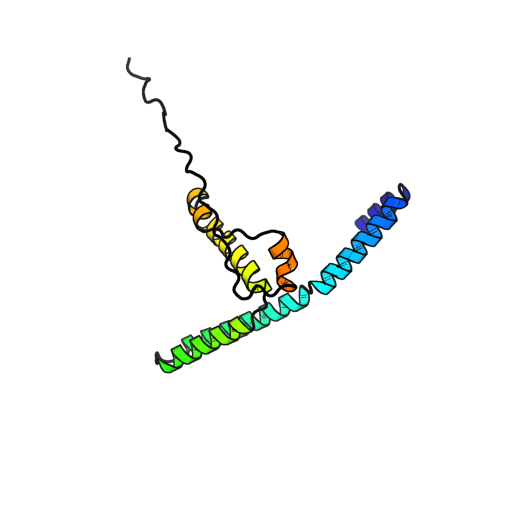TOM 875 O O . GLY A 1 116 ? 13.181 -0.506 0.981 1.00 77.44 116 GLY A O 1
ATOM 876 N N . PHE A 1 117 ? 15.013 0.577 0.246 1.00 71.88 117 PHE A N 1
ATOM 877 C CA . PHE A 1 117 ? 14.648 0.592 -1.178 1.00 71.88 117 PHE A CA 1
A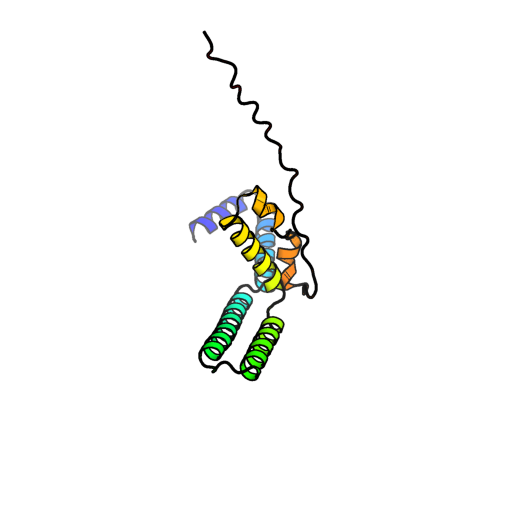TOM 878 C C . PHE A 1 117 ? 14.215 -0.793 -1.692 1.00 71.88 117 PHE A C 1
ATOM 880 O O . PHE A 1 117 ? 13.115 -0.965 -2.215 1.00 71.88 117 PHE A O 1
ATO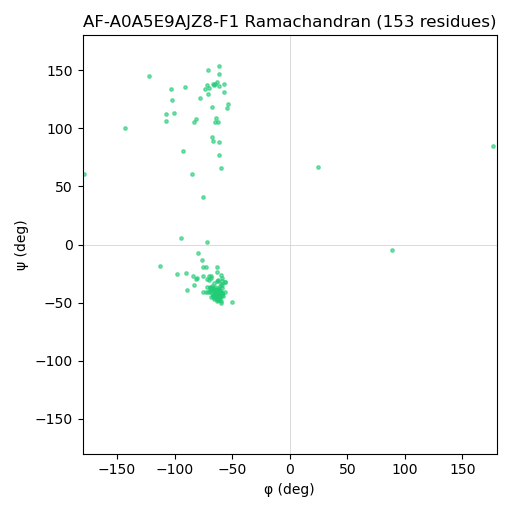M 887 N N . TRP A 1 118 ? 15.023 -1.818 -1.412 1.00 70.12 118 TRP A N 1
ATOM 888 C CA . TRP A 1 118 ? 14.730 -3.206 -1.776 1.00 70.12 118 TRP A CA 1
ATOM 889 C C . TRP A 1 118 ? 13.467 -3.758 -1.120 1.00 70.12 118 TRP A C 1
ATOM 891 O O . TRP A 1 118 ? 12.773 -4.583 -1.704 1.00 70.12 118 TRP A O 1
ATOM 901 N N . ARG A 1 119 ? 13.123 -3.280 0.080 1.00 71.31 119 ARG A N 1
ATOM 902 C CA . ARG A 1 119 ? 11.877 -3.687 0.734 1.00 71.31 119 ARG A CA 1
ATOM 903 C C . ARG A 1 119 ? 10.664 -3.128 0.013 1.00 71.31 119 ARG A C 1
ATOM 905 O O . ARG A 1 119 ? 9.690 -3.851 -0.097 1.00 71.31 119 ARG A O 1
ATOM 912 N N . GLY A 1 120 ? 10.725 -1.903 -0.505 1.00 67.19 120 GLY A N 1
ATOM 913 C CA . GLY A 1 120 ? 9.651 -1.368 -1.344 1.00 67.19 120 GLY A CA 1
ATOM 914 C C . GLY A 1 120 ? 9.413 -2.231 -2.586 1.00 67.19 120 GLY A C 1
ATOM 915 O O . GLY A 1 120 ? 8.271 -2.562 -2.889 1.00 67.19 120 GLY A O 1
ATOM 916 N N . LEU A 1 121 ? 10.494 -2.664 -3.243 1.00 67.06 121 LEU A N 1
ATOM 917 C CA . LEU A 1 121 ? 10.425 -3.453 -4.476 1.00 67.06 121 LEU A CA 1
ATOM 918 C C . LEU A 1 121 ? 9.924 -4.889 -4.245 1.00 67.06 121 LEU A C 1
ATOM 920 O O . LEU A 1 121 ? 9.110 -5.396 -5.008 1.00 67.06 121 LEU A O 1
ATOM 924 N N . PHE A 1 122 ? 10.369 -5.535 -3.166 1.00 69.75 122 PHE A N 1
ATOM 925 C CA . PHE A 1 122 ? 10.026 -6.926 -2.860 1.00 69.75 122 PHE A CA 1
ATOM 926 C C . PHE A 1 122 ? 8.826 -7.093 -1.915 1.00 69.75 122 PHE A C 1
ATOM 928 O O . PHE A 1 122 ? 8.505 -8.221 -1.538 1.00 69.75 122 PHE A O 1
ATOM 935 N N . ALA A 1 123 ? 8.137 -6.010 -1.539 1.00 67.19 123 ALA A N 1
ATOM 936 C CA . ALA A 1 123 ? 6.997 -6.060 -0.615 1.00 67.19 123 ALA A CA 1
ATOM 937 C C . ALA A 1 123 ? 5.836 -6.937 -1.111 1.00 67.19 123 ALA A C 1
ATOM 939 O O . ALA A 1 123 ? 5.076 -7.468 -0.300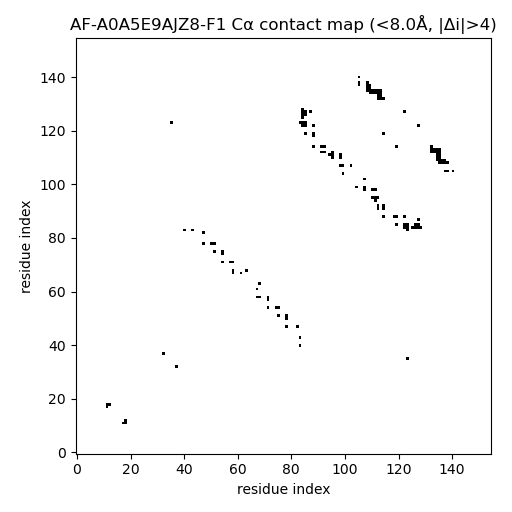 1.00 67.19 123 ALA A O 1
ATOM 940 N N . ASN A 1 124 ? 5.711 -7.093 -2.431 1.00 63.41 124 ASN A N 1
ATOM 941 C CA . ASN A 1 124 ? 4.687 -7.930 -3.054 1.00 63.41 124 ASN A CA 1
ATOM 942 C C . ASN A 1 124 ? 5.091 -9.411 -3.128 1.00 63.41 124 ASN A C 1
ATOM 944 O O . ASN A 1 124 ? 4.221 -10.273 -3.109 1.00 63.41 124 ASN A O 1
ATOM 948 N N . VAL A 1 125 ? 6.395 -9.708 -3.174 1.00 64.44 125 VAL A N 1
ATOM 949 C CA . VAL A 1 125 ? 6.921 -11.079 -3.311 1.00 64.44 125 VAL A CA 1
ATOM 950 C C . VAL A 1 125 ? 7.125 -11.734 -1.945 1.00 64.44 125 VAL A C 1
ATOM 952 O O . VAL A 1 125 ? 6.817 -12.909 -1.764 1.00 64.44 125 VAL A O 1
ATOM 955 N N . PHE A 1 126 ? 7.608 -10.975 -0.958 1.00 68.00 126 PHE A N 1
ATOM 956 C CA . PHE A 1 126 ? 7.829 -11.474 0.395 1.00 68.00 126 PHE A CA 1
ATOM 957 C C . PHE A 1 126 ? 6.780 -10.904 1.352 1.00 68.00 126 PHE A C 1
ATOM 959 O O . PHE A 1 126 ? 6.808 -9.705 1.650 1.00 68.00 126 PHE A O 1
ATOM 966 N N . PRO A 1 127 ? 5.866 -11.735 1.887 1.00 59.44 127 PRO A N 1
ATOM 967 C CA . PRO A 1 127 ? 4.872 -11.264 2.835 1.00 59.44 127 PRO A CA 1
ATOM 968 C C . PRO A 1 127 ? 5.559 -10.774 4.116 1.00 59.44 127 PRO A C 1
ATOM 970 O O . PRO A 1 127 ? 6.046 -11.563 4.920 1.00 59.44 127 PRO A O 1
ATOM 973 N N . MET A 1 128 ? 5.567 -9.457 4.341 1.00 65.69 128 MET A N 1
ATOM 974 C CA . MET A 1 128 ? 6.170 -8.811 5.521 1.00 65.69 128 MET A CA 1
ATOM 975 C C . MET A 1 128 ? 5.324 -8.969 6.798 1.00 65.69 128 MET A C 1
ATOM 977 O O . MET A 1 128 ? 5.158 -8.031 7.589 1.00 65.69 128 MET A O 1
ATOM 981 N N . ARG A 1 129 ? 4.743 -10.152 7.015 1.00 56.97 129 ARG A N 1
ATOM 982 C CA . ARG A 1 129 ? 3.973 -10.451 8.225 1.00 56.97 129 ARG A CA 1
ATOM 983 C C . ARG A 1 129 ? 4.927 -10.467 9.424 1.00 56.97 129 ARG A C 1
ATOM 985 O O . ARG A 1 129 ? 5.872 -11.241 9.464 1.00 56.97 129 ARG A O 1
ATOM 992 N N . GLY A 1 130 ? 4.695 -9.569 10.383 1.00 61.19 130 GLY A N 1
ATOM 993 C CA . GLY A 1 130 ? 5.491 -9.455 11.614 1.00 61.19 130 GLY A CA 1
ATOM 994 C C . GLY A 1 130 ? 6.714 -8.535 11.538 1.00 61.19 130 GLY A C 1
ATOM 995 O O . GLY A 1 130 ? 7.327 -8.271 12.571 1.00 61.19 130 GLY A O 1
ATOM 996 N N . HIS A 1 131 ? 7.045 -7.983 10.365 1.00 66.69 131 HIS A N 1
ATOM 997 C CA . HIS A 1 131 ? 8.211 -7.107 10.239 1.00 66.69 131 HIS A CA 1
ATOM 998 C C . HIS A 1 131 ? 7.980 -5.756 10.939 1.00 66.69 131 HIS A C 1
ATOM 1000 O O . HIS A 1 131 ? 6.964 -5.094 10.706 1.00 66.69 131 HIS A O 1
ATOM 1006 N N . ARG A 1 132 ? 8.921 -5.343 11.797 1.00 70.06 132 ARG A N 1
ATOM 1007 C CA . ARG A 1 132 ? 8.921 -4.032 12.470 1.00 70.06 132 ARG A CA 1
ATOM 1008 C C . ARG A 1 132 ? 9.921 -3.114 11.771 1.00 70.06 132 ARG A C 1
ATOM 1010 O O . ARG A 1 132 ? 11.092 -3.466 11.621 1.00 70.06 132 ARG A O 1
ATOM 1017 N N . PHE A 1 133 ? 9.467 -1.948 11.318 1.00 74.00 133 PHE A N 1
ATOM 1018 C CA . PHE A 1 133 ? 10.359 -0.954 10.724 1.00 74.00 133 PHE A CA 1
ATOM 1019 C C . PHE A 1 133 ? 11.114 -0.218 11.837 1.00 74.00 133 PHE A C 1
ATOM 1021 O O . PHE A 1 133 ? 10.469 0.289 12.757 1.00 74.00 133 PHE A O 1
ATOM 1028 N N . PRO A 1 134 ? 12.456 -0.164 11.788 1.00 75.44 134 PRO A N 1
ATOM 1029 C CA . PRO A 1 134 ? 13.209 0.674 12.707 1.00 75.44 134 PRO A CA 1
ATOM 1030 C C . PRO A 1 134 ? 12.877 2.147 12.432 1.00 75.44 134 PRO A C 1
ATOM 1032 O O . PRO A 1 134 ? 12.757 2.559 11.272 1.00 75.44 134 PRO A O 1
ATOM 1035 N N . LYS A 1 135 ? 12.703 2.922 13.504 1.00 76.44 135 LYS A N 1
ATOM 1036 C CA . LYS A 1 135 ? 12.576 4.380 13.421 1.00 76.44 135 LYS A CA 1
ATOM 1037 C C . LYS A 1 135 ? 13.929 4.991 13.060 1.00 76.44 135 LYS A C 1
ATOM 1039 O O . LYS A 1 135 ? 14.966 4.410 13.389 1.00 76.44 135 LYS A O 1
ATOM 1044 N N . GLU A 1 136 ? 13.918 6.124 12.370 1.00 74.56 136 GLU A N 1
ATOM 1045 C CA . GLU A 1 136 ? 15.137 6.906 12.176 1.00 74.56 136 GLU A CA 1
ATOM 1046 C C . GLU A 1 136 ? 15.679 7.366 13.536 1.00 74.56 136 GLU A C 1
ATOM 1048 O O . GLU A 1 136 ? 14.928 7.730 14.443 1.00 74.56 136 GLU A O 1
ATOM 1053 N N . GLN A 1 137 ? 16.998 7.252 13.713 1.00 68.81 137 GLN A N 1
ATOM 1054 C CA . GLN A 1 137 ? 17.657 7.854 14.866 1.00 68.81 137 GLN A CA 1
ATOM 1055 C C . GLN A 1 137 ? 17.633 9.373 14.673 1.00 68.81 137 GLN A C 1
ATOM 1057 O O . GLN A 1 137 ? 17.957 9.828 13.572 1.00 68.81 137 GLN A O 1
ATOM 1062 N N . PRO A 1 138 ? 17.280 10.153 15.710 1.00 60.06 138 PRO A N 1
ATOM 1063 C CA . PRO A 1 138 ? 17.380 11.600 15.629 1.00 60.06 138 PRO A CA 1
ATOM 1064 C C . PRO A 1 138 ? 18.823 11.982 15.302 1.00 60.06 138 PRO A C 1
ATOM 1066 O O . PRO A 1 138 ? 19.759 11.492 15.940 1.00 60.06 138 PRO A O 1
ATOM 1069 N N . LEU A 1 139 ? 19.001 12.850 14.305 1.00 58.44 139 LEU A N 1
ATOM 1070 C CA . LEU A 1 139 ? 20.291 13.492 14.081 1.00 58.44 139 LEU A CA 1
ATOM 1071 C C . LEU A 1 139 ? 20.675 14.232 15.374 1.00 58.44 139 LEU A C 1
ATOM 1073 O O . LEU A 1 139 ? 19.795 14.845 15.990 1.00 58.44 139 LEU A O 1
ATOM 1077 N N . PRO A 1 140 ? 21.947 14.172 15.815 1.00 61.25 140 PRO A N 1
ATOM 1078 C CA . PRO A 1 140 ? 22.394 14.981 16.939 1.00 61.25 140 PRO A CA 1
ATOM 1079 C C . PRO A 1 140 ? 22.046 16.433 16.621 1.00 61.25 140 PRO A C 1
ATOM 1081 O O . PRO A 1 140 ? 22.440 16.946 15.571 1.00 61.25 140 PRO A O 1
ATOM 1084 N N . GLN A 1 141 ? 21.237 17.055 17.483 1.00 58.81 141 GLN A N 1
ATOM 1085 C CA . GLN A 1 141 ? 20.838 18.445 17.309 1.00 58.81 141 GLN A CA 1
ATOM 1086 C C . GLN A 1 141 ? 22.116 19.262 17.171 1.00 58.81 141 GLN A C 1
ATOM 1088 O O . GLN A 1 141 ? 22.960 19.262 18.070 1.00 58.81 141 GLN A O 1
ATOM 1093 N N . ARG A 1 142 ? 22.290 19.906 16.014 1.00 56.59 142 ARG A N 1
ATOM 1094 C CA . ARG A 1 142 ? 23.328 20.911 15.850 1.00 56.59 142 ARG A CA 1
ATOM 1095 C C . ARG A 1 142 ? 22.966 21.996 16.852 1.00 56.59 142 ARG A C 1
ATOM 1097 O O . ARG A 1 142 ? 21.955 22.670 16.689 1.00 56.59 142 ARG A O 1
ATOM 1104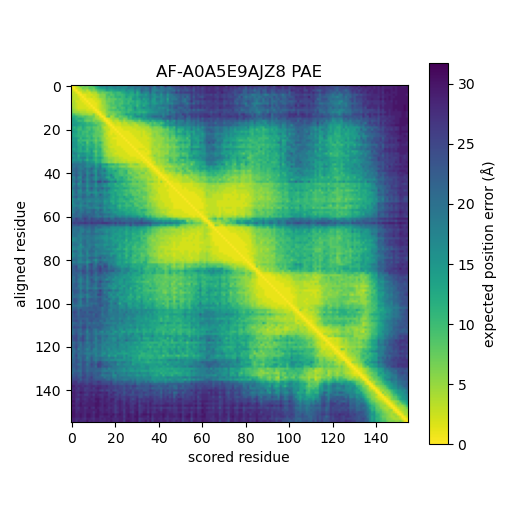 N N . ILE A 1 143 ? 23.714 22.063 17.949 1.00 61.31 143 ILE A N 1
ATOM 1105 C CA . ILE A 1 143 ? 23.618 23.175 18.881 1.00 61.31 143 ILE A CA 1
ATOM 1106 C C . ILE A 1 143 ? 24.155 24.353 18.083 1.00 61.31 143 ILE A C 1
ATOM 1108 O O . ILE A 1 143 ? 25.367 24.552 17.984 1.00 61.31 143 ILE A O 1
ATOM 1112 N N . ASP A 1 144 ? 23.253 25.064 17.419 1.00 62.50 144 ASP A N 1
ATOM 1113 C CA . ASP A 1 144 ? 23.547 26.370 16.873 1.00 62.50 144 ASP A CA 1
ATOM 1114 C C . ASP A 1 144 ? 23.764 27.255 18.098 1.00 62.50 144 ASP A C 1
ATOM 1116 O O . ASP A 1 144 ? 22.836 27.798 18.694 1.00 62.50 144 ASP A O 1
ATOM 1120 N N . ASN A 1 145 ? 25.019 27.290 18.551 1.00 58.84 145 ASN A N 1
ATOM 1121 C CA . ASN A 1 145 ? 25.504 28.254 19.517 1.00 58.84 145 ASN A CA 1
ATOM 1122 C C . ASN A 1 145 ? 25.329 29.617 18.854 1.00 58.84 145 ASN A C 1
ATOM 1124 O O . ASN A 1 145 ? 26.217 30.079 18.136 1.00 58.84 145 ASN A O 1
ATOM 1128 N N . GLY A 1 146 ? 24.150 30.208 19.045 1.00 58.09 146 GLY A N 1
ATOM 1129 C CA . GLY A 1 146 ? 23.835 31.585 18.714 1.00 58.09 146 GLY A CA 1
ATOM 1130 C C . GLY A 1 146 ? 24.739 32.507 19.517 1.00 58.09 146 GLY A C 1
ATOM 1131 O O . GLY A 1 146 ? 24.330 33.083 20.516 1.00 58.09 146 GLY A O 1
ATOM 1132 N N . ASN A 1 147 ? 25.990 32.616 19.082 1.00 57.62 147 ASN A N 1
ATOM 1133 C CA . ASN A 1 147 ? 26.872 33.726 19.377 1.00 57.62 147 ASN A CA 1
ATOM 1134 C C . ASN A 1 147 ? 26.572 34.818 18.346 1.00 57.62 147 ASN A C 1
ATOM 1136 O O . ASN A 1 147 ? 27.416 35.149 17.514 1.00 57.62 147 ASN A O 1
ATOM 1140 N N . ASP A 1 148 ? 25.324 35.289 18.342 1.00 60.47 148 ASP A N 1
ATOM 1141 C CA . ASP A 1 148 ? 24.951 36.491 17.613 1.00 60.47 148 ASP A CA 1
ATOM 1142 C C . ASP A 1 148 ? 25.315 37.659 18.528 1.00 60.47 148 ASP A C 1
ATOM 1144 O O . ASP A 1 148 ? 24.744 37.850 19.604 1.00 60.47 148 ASP A O 1
ATOM 1148 N N . GLY A 1 149 ? 26.405 38.328 18.162 1.00 61.34 149 GLY A N 1
ATOM 1149 C CA . GLY A 1 149 ? 27.116 39.264 19.012 1.00 61.34 149 GLY A CA 1
ATOM 1150 C C . GLY A 1 149 ? 26.273 40.485 19.360 1.00 61.34 149 GLY A C 1
ATOM 1151 O O . GLY A 1 149 ? 26.160 41.414 18.564 1.00 61.34 149 GLY A O 1
ATOM 1152 N N . SER A 1 150 ? 25.787 40.531 20.601 1.00 61.09 150 SER A N 1
ATOM 1153 C CA . SER A 1 150 ? 25.269 41.752 21.228 1.00 61.09 150 SER A CA 1
ATOM 1154 C C . SER A 1 150 ? 26.371 42.759 21.599 1.00 61.09 150 SER A C 1
ATOM 1156 O O . SER A 1 150 ? 26.075 43.824 22.134 1.00 61.09 150 SER A O 1
ATOM 1158 N N . ASP A 1 151 ? 27.637 42.467 21.294 1.00 61.94 151 ASP A N 1
ATOM 1159 C CA . ASP A 1 151 ? 28.764 43.378 21.485 1.00 61.94 151 ASP A CA 1
ATOM 1160 C C . ASP A 1 151 ? 29.023 44.185 20.210 1.00 61.94 151 ASP A C 1
ATOM 1162 O O . ASP A 1 151 ? 29.911 43.843 19.430 1.00 61.94 151 ASP A O 1
ATOM 1166 N N . ARG A 1 152 ? 28.239 45.249 19.982 1.00 61.25 152 ARG A N 1
ATOM 1167 C CA . ARG A 1 152 ? 28.642 46.478 19.256 1.00 61.25 152 ARG A CA 1
ATOM 1168 C C . AR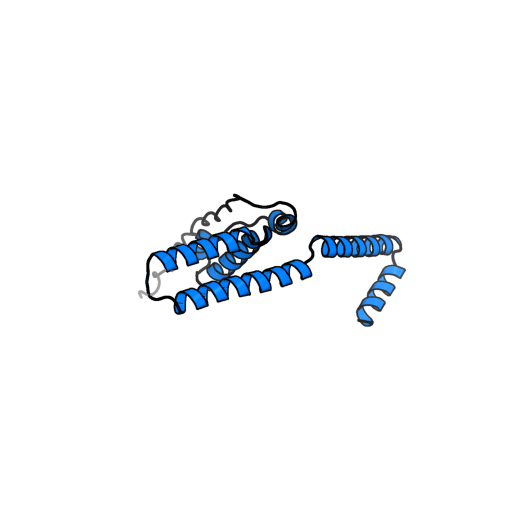G A 1 152 ? 27.462 47.444 19.117 1.00 61.25 152 ARG A C 1
ATOM 1170 O O . ARG A 1 152 ? 26.803 47.470 18.086 1.00 61.25 152 ARG A O 1
ATOM 1177 N N . ALA A 1 153 ? 27.234 48.255 20.147 1.00 55.78 153 ALA A N 1
ATOM 1178 C CA . ALA A 1 153 ? 26.881 49.678 20.020 1.00 55.78 153 ALA A CA 1
ATOM 1179 C C . ALA A 1 153 ? 26.717 50.307 21.416 1.00 55.78 153 ALA A C 1
ATOM 1181 O O . ALA A 1 153 ? 25.651 50.783 21.791 1.00 55.78 153 ALA A O 1
ATOM 1182 N N . GLY A 1 154 ? 27.788 50.285 22.208 1.00 69.38 154 GLY A N 1
ATOM 1183 C CA . GLY A 1 154 ? 28.024 51.319 23.205 1.00 69.38 154 GLY A CA 1
ATOM 1184 C C . GLY A 1 154 ? 29.180 52.163 22.690 1.00 69.38 154 GLY A C 1
ATOM 1185 O O . GLY A 1 154 ? 30.287 51.636 22.633 1.00 69.38 154 GLY A O 1
ATOM 1186 N N . HIS A 1 155 ? 28.880 53.375 22.216 1.00 51.69 155 HIS A N 1
ATOM 1187 C CA . HIS A 1 155 ? 29.673 54.616 22.262 1.00 51.69 155 HIS A CA 1
ATOM 1188 C C . HIS A 1 155 ? 29.113 55.643 21.277 1.00 51.69 155 HIS A C 1
ATOM 1190 O O . HIS A 1 155 ? 28.953 55.300 20.085 1.00 51.69 155 HIS A O 1
#

Secondary structure (DSSP, 8-state):
-HHHHHHHHHHHTT-HHHHHHHHHHHHHHHHHHHHH-HHHHHHHHHHHHHHHHHHHHHHHHS-S-HHHHHHHHHHHHHHHHTS-TTHHHHHHHHHHHHHHHHS-HHHHTTT-B---HHHHHHTTTS--TTPPPPBPPPPPP----------S---

Solvent-accessible surface area (backbone atoms only — not comparable to full-atom values): 9308 Å² total; per-residue (Å²): 116,69,72,61,58,54,54,52,52,57,58,33,73,77,37,70,72,56,37,57,50,51,52,52,49,52,52,50,52,50,53,50,51,62,74,63,34,62,68,59,54,54,51,52,50,53,53,52,52,51,55,52,49,52,50,49,52,49,59,73,70,52,74,97,41,74,68,58,55,52,53,48,52,52,49,52,53,53,57,59,68,70,50,60,51,39,53,59,58,54,49,48,52,54,48,37,53,50,39,59,73,75,33,59,72,81,64,22,36,59,69,26,60,58,75,55,70,68,51,68,73,41,22,78,79,49,73,58,80,88,69,77,69,56,61,39,75,64,73,80,77,78,78,76,76,80,78,72,74,86,84,82,84,87,132

Sequence (155 aa):
MFLGTSAAAAMLSWVPDLAVWLVSASALAGVLLLVMDPAGAARDHRALRSRLQMIRAGLEEYTDTEESLRRARAGVIRTCADAPPGYRAAQAIAFNNAVNAFYDESAASQHRYKIGFWRGLFANVFPMRGHRFPKEQPLPQRIDNGNDGSDRAGH